Protein AF-A0A0D8BGW8-F1 (afdb_monomer)

Mean predicted aligned error: 10.73 Å

Organism: NCBI:txid1856

InterPro domains:
  IPR019646 Aminoglycoside-2''-adenylyltransferase [PF10706] (25-56)

pLDDT: mean 80.34, std 20.1, range [37.59, 96.94]

Structure (mmCIF, N/CA/C/O backbone):
data_AF-A0A0D8BGW8-F1
#
_entry.id   AF-A0A0D8BGW8-F1
#
loop_
_atom_site.group_PDB
_atom_site.id
_atom_site.type_symbol
_atom_site.label_atom_id
_atom_site.label_alt_id
_atom_site.label_comp_id
_atom_site.label_asym_id
_atom_site.label_entity_id
_atom_site.label_seq_id
_atom_site.pdbx_PDB_ins_code
_atom_site.Cartn_x
_atom_site.Cartn_y
_atom_site.Cartn_z
_atom_site.occupancy
_atom_site.B_iso_or_equiv
_atom_site.auth_seq_id
_atom_site.auth_comp_id
_atom_site.auth_asym_id
_atom_site.auth_atom_id
_atom_site.pdbx_PDB_model_num
ATOM 1 N N . MET A 1 1 ? 9.213 -8.920 -11.785 1.00 67.94 1 MET A N 1
ATOM 2 C CA . MET A 1 1 ? 9.538 -10.304 -12.211 1.00 67.94 1 MET A CA 1
ATOM 3 C C . MET A 1 1 ? 8.254 -11.117 -12.206 1.00 67.94 1 MET A C 1
ATOM 5 O O . MET A 1 1 ? 7.517 -11.010 -11.238 1.00 67.94 1 MET A O 1
ATOM 9 N N . ARG A 1 2 ? 7.965 -11.874 -13.271 1.00 76.81 2 ARG A N 1
ATOM 10 C CA . ARG A 1 2 ? 6.836 -12.820 -13.289 1.00 76.81 2 ARG A CA 1
ATOM 11 C C . ARG A 1 2 ? 7.294 -14.151 -12.693 1.00 76.81 2 ARG A C 1
ATOM 13 O O . ARG A 1 2 ? 8.391 -14.598 -13.026 1.00 76.81 2 ARG A O 1
ATOM 20 N N . THR A 1 3 ? 6.472 -14.761 -11.846 1.00 81.12 3 THR A N 1
ATOM 21 C CA . THR A 1 3 ? 6.841 -15.976 -11.100 1.00 81.12 3 THR A CA 1
ATOM 22 C C . THR A 1 3 ? 5.734 -17.014 -11.236 1.00 81.12 3 THR A C 1
ATOM 24 O O . THR A 1 3 ? 4.565 -16.679 -11.104 1.00 81.12 3 THR A O 1
ATOM 27 N N . GLU A 1 4 ? 6.072 -18.271 -11.508 1.00 88.75 4 GLU A N 1
ATOM 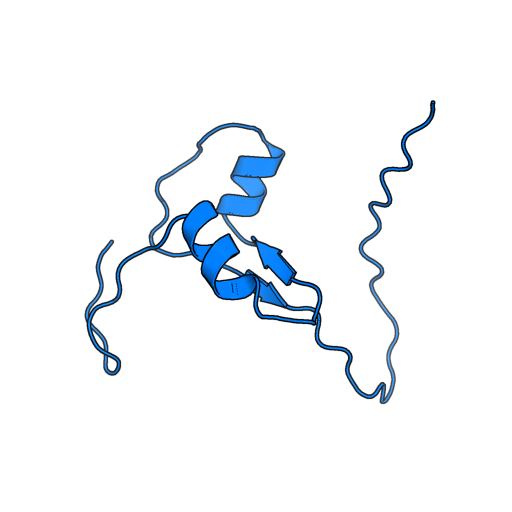28 C CA . GLU A 1 4 ? 5.092 -19.366 -11.519 1.00 88.75 4 GLU A CA 1
ATOM 29 C C . GLU A 1 4 ? 4.955 -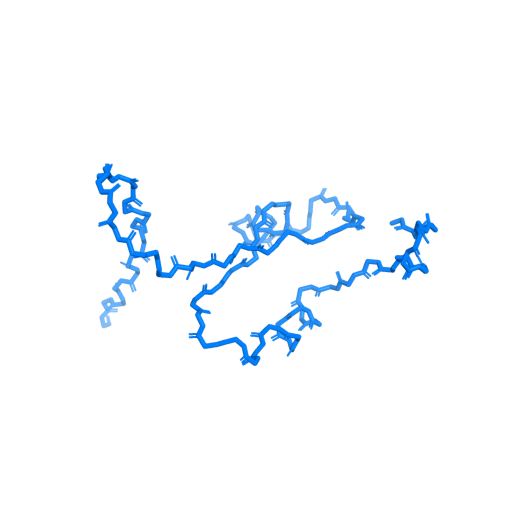19.946 -10.101 1.00 88.75 4 GLU A C 1
ATOM 31 O O . GLU A 1 4 ? 5.951 -20.089 -9.387 1.00 88.75 4 GLU A O 1
ATOM 36 N N . GLY A 1 5 ? 3.733 -20.277 -9.679 1.00 84.06 5 GLY A N 1
ATOM 37 C CA . GLY A 1 5 ? 3.467 -20.837 -8.355 1.00 84.06 5 GLY A CA 1
ATOM 38 C C . GLY A 1 5 ? 2.249 -21.767 -8.328 1.00 84.06 5 GLY A C 1
ATOM 39 O O . GLY A 1 5 ? 1.526 -21.880 -9.317 1.00 84.06 5 GLY A O 1
ATOM 40 N N . PRO A 1 6 ? 1.979 -22.428 -7.187 1.00 90.19 6 PRO A N 1
ATOM 41 C CA . PRO A 1 6 ? 0.854 -23.361 -7.041 1.00 90.19 6 PRO A CA 1
ATOM 42 C C . PRO A 1 6 ? -0.528 -22.716 -7.247 1.00 90.19 6 PRO A C 1
ATOM 44 O O . PRO A 1 6 ? -1.515 -23.424 -7.412 1.00 90.19 6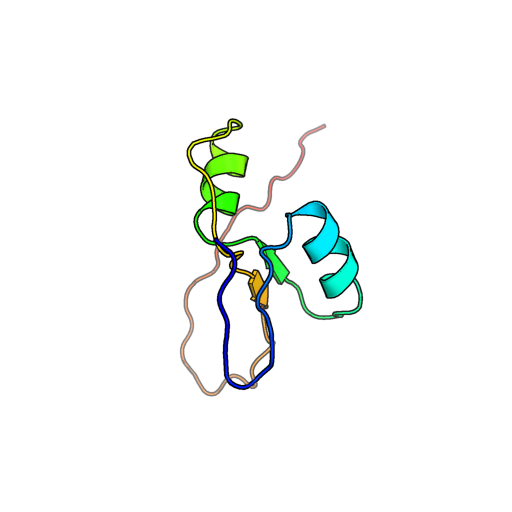 PRO A O 1
ATOM 47 N N . TRP A 1 7 ? -0.597 -21.384 -7.272 1.00 85.50 7 TRP A N 1
ATOM 48 C CA . TRP A 1 7 ? -1.813 -20.598 -7.496 1.00 85.50 7 TRP A CA 1
ATOM 49 C C . TRP A 1 7 ? -1.879 -19.979 -8.899 1.00 85.50 7 TRP A C 1
ATOM 51 O O . TRP A 1 7 ? -2.679 -19.081 -9.145 1.00 85.50 7 TRP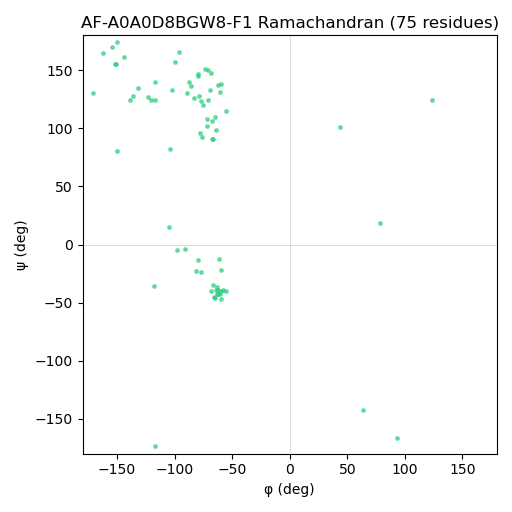 A O 1
ATOM 61 N N . GLY A 1 8 ? -1.040 -20.461 -9.819 1.00 89.31 8 GLY A N 1
ATOM 62 C CA . GLY A 1 8 ? -0.900 -19.931 -11.169 1.00 89.31 8 GLY A CA 1
ATOM 63 C C . GLY A 1 8 ? 0.216 -18.895 -11.286 1.00 89.31 8 GLY A C 1
ATOM 64 O O . GLY A 1 8 ? 1.076 -18.754 -10.410 1.00 89.31 8 GLY A O 1
ATOM 65 N N . ARG A 1 9 ? 0.208 -18.187 -12.414 1.00 88.62 9 ARG A N 1
ATOM 66 C CA . ARG A 1 9 ? 1.191 -17.157 -12.732 1.00 88.62 9 ARG A CA 1
ATOM 67 C C . ARG A 1 9 ? 0.989 -15.927 -11.850 1.00 88.62 9 ARG A C 1
ATOM 69 O O . ARG A 1 9 ? -0.070 -15.308 -11.879 1.00 88.62 9 ARG A O 1
ATOM 76 N N . TRP A 1 10 ? 2.047 -15.528 -11.152 1.00 85.75 10 TRP A N 1
ATOM 77 C CA . TRP A 1 10 ? 2.159 -14.219 -10.526 1.00 85.75 10 TRP A CA 1
ATOM 78 C C . TRP A 1 10 ? 2.626 -13.174 -11.540 1.00 85.75 10 TRP A C 1
ATOM 80 O O . TRP A 1 10 ? 3.686 -13.312 -12.167 1.00 85.75 10 TRP A O 1
ATOM 90 N N . GLU A 1 11 ? 1.852 -12.101 -11.648 1.00 86.56 11 GLU A N 1
ATOM 91 C CA . GLU A 1 11 ? 2.191 -10.899 -12.393 1.00 86.56 11 GLU A CA 1
ATOM 92 C C . GLU A 1 11 ? 2.181 -9.700 -11.433 1.00 86.56 11 GLU A C 1
ATOM 94 O O . GLU A 1 11 ? 1.179 -9.498 -10.745 1.00 86.56 11 GLU A O 1
ATOM 99 N N . PRO A 1 12 ? 3.285 -8.933 -11.331 1.00 84.88 12 PRO A N 1
ATOM 100 C CA . PRO A 1 12 ? 3.319 -7.752 -10.479 1.00 84.88 12 PRO A CA 1
ATOM 101 C C . PRO A 1 12 ? 2.267 -6.739 -10.930 1.00 84.88 12 PRO A C 1
ATOM 103 O O . PRO A 1 12 ? 2.207 -6.403 -12.110 1.00 84.88 12 PRO A O 1
ATOM 106 N N . THR A 1 13 ? 1.483 -6.250 -9.979 1.00 86.94 13 THR A N 1
ATOM 107 C CA . THR A 1 13 ? 0.485 -5.193 -10.179 1.00 86.94 13 THR A CA 1
ATOM 108 C C . THR A 1 13 ? 1.051 -3.848 -9.718 1.00 86.94 13 THR A C 1
ATOM 110 O O . THR A 1 13 ? 1.993 -3.806 -8.916 1.00 86.94 13 THR A O 1
ATOM 113 N N . ASP A 1 14 ? 0.510 -2.748 -10.233 1.00 88.31 14 ASP A N 1
ATOM 114 C CA . ASP A 1 14 ? 0.947 -1.399 -9.879 1.00 88.31 14 ASP A CA 1
ATOM 115 C C . ASP A 1 14 ? 0.068 -0.752 -8.776 1.00 88.31 14 ASP A C 1
ATOM 117 O O . ASP A 1 14 ? -1.008 -1.253 -8.435 1.00 88.31 14 ASP A O 1
ATOM 121 N N . PRO A 1 15 ? 0.519 0.351 -8.140 1.00 92.88 15 PRO A N 1
ATOM 122 C CA . PRO A 1 15 ? -0.244 1.000 -7.069 1.00 92.88 15 PRO A CA 1
ATOM 123 C C . PRO A 1 15 ? -1.691 1.410 -7.437 1.00 92.88 15 PRO A C 1
ATOM 125 O O . PRO A 1 15 ? -2.585 1.239 -6.597 1.00 92.88 15 PRO A O 1
ATOM 128 N N . PRO A 1 16 ? -1.972 1.941 -8.647 1.00 94.31 16 PRO A N 1
ATOM 129 C CA . PRO A 1 16 ? -3.344 2.195 -9.090 1.00 94.31 16 PRO A CA 1
ATOM 130 C C . PRO A 1 16 ? -4.230 0.945 -9.135 1.00 94.31 16 PRO A C 1
ATOM 132 O O . PRO A 1 16 ? -5.345 0.976 -8.608 1.00 94.31 16 PRO A O 1
ATOM 135 N N . GLU A 1 17 ? -3.751 -0.157 -9.710 1.00 94.69 17 GLU A N 1
ATOM 136 C CA . GLU A 1 17 ? -4.512 -1.408 -9.791 1.00 94.69 17 GLU A CA 1
ATOM 137 C C . GLU A 1 17 ? -4.820 -1.983 -8.403 1.00 94.69 17 GLU A C 1
ATOM 139 O O . GLU A 1 17 ? -5.964 -2.357 -8.125 1.00 94.69 17 GLU A O 1
ATOM 144 N N . VAL A 1 18 ? -3.850 -1.960 -7.482 1.00 94.56 18 VAL A N 1
ATOM 145 C CA . VAL A 1 18 ? -4.083 -2.356 -6.081 1.00 94.56 18 VAL A CA 1
ATOM 146 C C . VAL A 1 18 ? -5.168 -1.511 -5.434 1.00 94.56 18 VAL A C 1
ATOM 148 O O . VAL A 1 18 ? -5.996 -2.038 -4.692 1.00 94.56 18 VAL A O 1
ATOM 151 N N . THR A 1 19 ? -5.206 -0.214 -5.730 1.00 94.81 19 THR A N 1
ATOM 152 C CA . THR A 1 19 ? -6.234 0.673 -5.177 1.00 94.81 19 THR A CA 1
ATOM 153 C C . THR A 1 19 ? -7.631 0.256 -5.620 1.00 94.81 19 THR A C 1
ATOM 155 O O . THR A 1 19 ? -8.549 0.260 -4.802 1.00 94.81 19 THR A O 1
ATOM 158 N N . VAL A 1 20 ? -7.795 -0.170 -6.874 1.00 96.25 20 VAL A N 1
ATOM 159 C CA . VAL A 1 20 ? -9.070 -0.708 -7.375 1.00 96.25 20 VAL A CA 1
ATOM 160 C C . VAL A 1 20 ? -9.428 -2.018 -6.672 1.00 96.25 20 VAL A C 1
ATOM 162 O O . VAL A 1 20 ? -10.565 -2.185 -6.232 1.00 96.25 20 VAL A O 1
ATOM 165 N N . LEU A 1 21 ? -8.464 -2.928 -6.515 1.00 94.25 21 LEU A N 1
ATOM 166 C CA . LEU A 1 21 ? -8.686 -4.228 -5.872 1.00 94.25 21 LEU A CA 1
ATOM 167 C C . LEU A 1 21 ? -9.081 -4.098 -4.395 1.00 94.25 21 LEU A C 1
ATOM 169 O O . LEU A 1 21 ? -9.954 -4.824 -3.923 1.00 94.25 21 LEU A O 1
ATOM 173 N N . PHE A 1 22 ? -8.466 -3.166 -3.667 1.00 94.50 22 PHE A N 1
ATOM 174 C CA . PHE A 1 22 ? -8.700 -2.971 -2.234 1.00 94.50 22 PHE A CA 1
ATOM 175 C C . PHE A 1 22 ? -9.816 -1.957 -1.930 1.00 94.50 22 PHE A C 1
ATOM 177 O O . PHE A 1 22 ? -10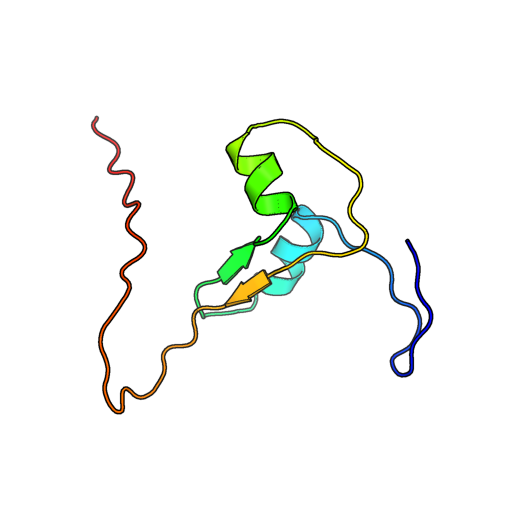.212 -1.823 -0.772 1.00 94.50 22 PHE A O 1
ATOM 184 N N . ALA A 1 23 ? -10.397 -1.301 -2.942 1.00 94.81 23 ALA A N 1
ATOM 185 C CA . ALA A 1 23 ? -11.528 -0.381 -2.775 1.00 94.81 23 ALA A CA 1
ATOM 186 C C . ALA A 1 23 ? -12.772 -1.041 -2.150 1.00 94.81 23 ALA A C 1
ATOM 188 O O . ALA A 1 23 ? -13.615 -0.354 -1.578 1.00 94.81 23 ALA A O 1
ATOM 189 N N . VAL A 1 24 ? -12.892 -2.369 -2.246 1.00 95.62 24 VAL A N 1
ATOM 190 C CA . VAL A 1 24 ? -14.005 -3.137 -1.662 1.00 95.62 24 VAL A CA 1
ATOM 191 C C . VAL A 1 24 ? -13.850 -3.391 -0.159 1.00 95.62 24 VAL A C 1
ATOM 193 O O . VAL A 1 24 ? -14.801 -3.832 0.487 1.00 95.62 24 VAL A O 1
ATOM 196 N N . LEU A 1 25 ? -12.665 -3.153 0.414 1.00 93.06 25 LEU A N 1
ATOM 197 C CA . LEU A 1 25 ? -12.432 -3.371 1.837 1.00 93.06 25 LEU A CA 1
ATOM 198 C C . LEU A 1 25 ? -12.992 -2.217 2.665 1.00 93.06 25 LEU A C 1
ATOM 200 O O . LEU A 1 25 ? -12.654 -1.055 2.459 1.00 93.06 25 LEU A O 1
ATOM 204 N N . ALA A 1 26 ? -13.801 -2.563 3.665 1.00 92.00 26 ALA A N 1
ATOM 205 C CA . ALA A 1 26 ? -14.301 -1.604 4.647 1.00 92.00 26 ALA A CA 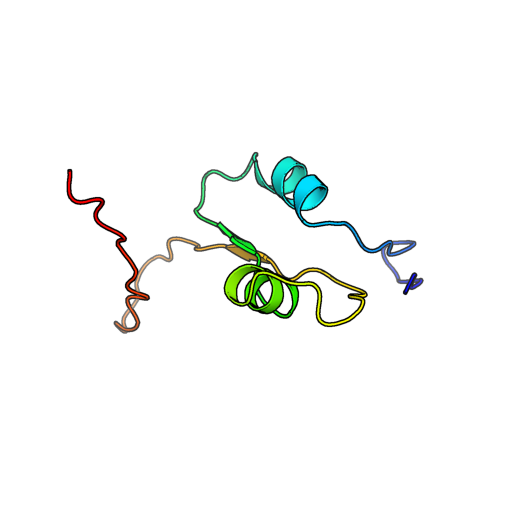1
ATOM 206 C C . ALA A 1 26 ? -13.246 -1.219 5.701 1.00 92.00 26 ALA A C 1
ATOM 208 O O . ALA A 1 26 ? -13.350 -0.163 6.326 1.00 92.00 26 ALA A O 1
ATOM 209 N N . GLU A 1 27 ? -12.249 -2.079 5.928 1.00 93.00 27 GLU A N 1
ATOM 210 C CA . GLU A 1 27 ? -11.185 -1.830 6.900 1.00 93.00 27 GLU A CA 1
ATOM 211 C C . GLU A 1 27 ? -10.116 -0.892 6.322 1.00 93.00 27 GLU A C 1
ATOM 213 O O . GLU A 1 27 ? -9.799 -0.991 5.132 1.00 93.00 27 GLU A O 1
ATOM 218 N N . PRO A 1 28 ? -9.507 -0.014 7.142 1.00 94.81 28 PRO A N 1
ATOM 219 C CA . PRO A 1 28 ? -8.422 0.838 6.677 1.00 94.81 28 PRO A CA 1
ATOM 220 C C . PRO A 1 28 ? -7.249 0.008 6.156 1.00 94.81 28 PRO A C 1
ATOM 222 O O . PRO A 1 28 ? -6.844 -0.972 6.781 1.00 94.81 28 PRO A O 1
ATOM 225 N N . TRP A 1 29 ? -6.659 0.434 5.047 1.00 96.06 29 TRP A N 1
ATOM 226 C CA . TRP A 1 29 ? -5.502 -0.215 4.442 1.00 96.06 29 TRP A CA 1
ATOM 227 C C . TRP A 1 29 ? -4.560 0.822 3.823 1.00 96.06 29 TRP A C 1
ATOM 229 O O . TRP A 1 29 ? -4.947 1.972 3.606 1.00 96.06 29 TRP A O 1
ATOM 239 N N . TRP A 1 30 ? -3.309 0.440 3.577 1.00 96.44 30 TRP A N 1
ATOM 2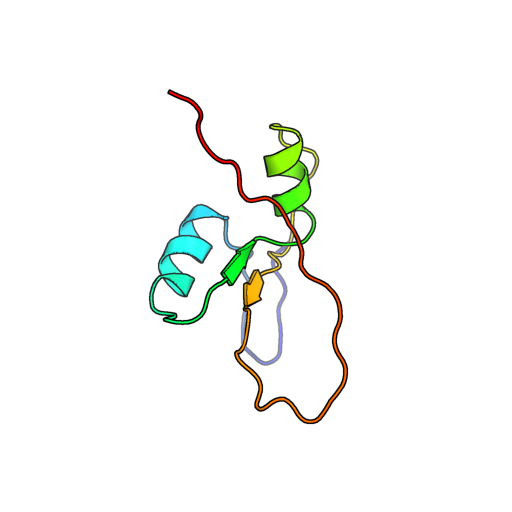40 C CA . TRP A 1 30 ? -2.315 1.285 2.913 1.00 96.44 30 TRP A CA 1
ATOM 241 C C . TRP A 1 30 ? -1.273 0.454 2.164 1.00 96.44 30 TRP A C 1
ATOM 243 O O . TRP A 1 30 ? -0.990 -0.690 2.525 1.00 96.44 30 TRP A O 1
ATOM 253 N N . ILE A 1 31 ? -0.666 1.064 1.142 1.00 95.56 31 ILE A N 1
ATOM 254 C CA . ILE A 1 31 ? 0.524 0.517 0.483 1.00 95.56 31 ILE A CA 1
ATOM 255 C C . ILE A 1 31 ? 1.701 0.597 1.456 1.00 95.56 31 ILE A C 1
ATOM 257 O O . ILE A 1 31 ? 1.935 1.629 2.089 1.00 95.56 31 ILE A O 1
ATOM 261 N N . ALA A 1 32 ? 2.436 -0.500 1.571 1.00 95.75 32 ALA A N 1
ATOM 262 C CA . ALA A 1 32 ? 3.598 -0.658 2.427 1.00 95.75 32 ALA A CA 1
ATOM 263 C C . ALA A 1 32 ? 4.865 -0.933 1.591 1.00 95.75 32 ALA A C 1
ATOM 265 O O . ALA A 1 32 ? 4.876 -0.829 0.362 1.00 95.75 32 ALA A O 1
ATOM 266 N N . GLY A 1 33 ? 5.967 -1.228 2.280 1.00 94.50 33 GLY A N 1
ATOM 267 C CA . GLY A 1 33 ? 7.201 -1.681 1.647 1.00 94.50 33 GLY A CA 1
ATOM 268 C C . GLY A 1 33 ? 7.843 -0.655 0.710 1.00 94.50 33 GLY A C 1
ATOM 269 O O . GLY A 1 33 ? 7.880 0.549 0.980 1.00 94.50 33 GLY A O 1
ATOM 270 N N . GLY A 1 34 ? 8.400 -1.151 -0.395 1.00 94.50 34 GLY A N 1
ATOM 271 C CA . GLY A 1 34 ? 9.210 -0.353 -1.318 1.00 94.50 34 GLY A CA 1
ATOM 272 C C . GLY A 1 34 ? 8.444 0.784 -1.999 1.00 94.50 34 GLY A C 1
ATOM 273 O O . GLY A 1 34 ? 9.003 1.869 -2.181 1.00 94.50 34 GLY A O 1
ATOM 274 N N . TYR A 1 35 ? 7.173 0.565 -2.340 1.00 95.19 35 TYR A N 1
ATOM 275 C CA . TYR A 1 35 ? 6.327 1.597 -2.941 1.00 95.19 35 TYR A CA 1
ATOM 276 C C . TYR A 1 35 ? 6.007 2.724 -1.956 1.00 95.19 35 TYR A C 1
ATOM 278 O O . TYR A 1 35 ? 6.096 3.889 -2.336 1.00 95.19 35 TYR A O 1
ATOM 286 N N . ALA A 1 36 ? 5.749 2.415 -0.681 1.00 95.81 36 ALA A N 1
ATOM 287 C CA . ALA A 1 36 ? 5.526 3.442 0.340 1.00 95.81 36 ALA A CA 1
ATOM 288 C C . ALA A 1 36 ? 6.736 4.380 0.496 1.00 95.81 36 ALA A C 1
ATOM 290 O O . ALA A 1 36 ? 6.581 5.597 0.609 1.00 95.81 36 ALA A O 1
ATOM 291 N N . ILE A 1 37 ? 7.953 3.825 0.436 1.00 96.12 37 ILE A N 1
ATOM 292 C CA . ILE A 1 37 ? 9.194 4.612 0.478 1.00 96.12 37 ILE A CA 1
ATOM 293 C C . ILE A 1 37 ? 9.305 5.511 -0.758 1.00 96.12 37 ILE A C 1
ATOM 295 O O . ILE A 1 37 ? 9.602 6.696 -0.627 1.00 96.12 37 ILE A O 1
ATOM 299 N N . GLN A 1 38 ? 9.049 4.980 -1.956 1.00 95.44 38 GLN A N 1
ATOM 300 C CA . GLN A 1 38 ? 9.088 5.779 -3.187 1.00 95.44 38 GLN A CA 1
ATOM 301 C C . GLN A 1 38 ? 8.082 6.931 -3.160 1.00 95.44 38 GLN A C 1
ATOM 303 O O . GLN A 1 38 ? 8.439 8.053 -3.521 1.00 95.44 38 GLN A O 1
ATOM 308 N N . SER A 1 39 ? 6.864 6.682 -2.674 1.00 93.06 39 SER A N 1
ATOM 309 C CA . SER A 1 39 ? 5.846 7.718 -2.488 1.00 93.06 39 SER A CA 1
ATOM 310 C C . SER A 1 39 ? 6.290 8.789 -1.491 1.00 93.06 39 SER A C 1
ATOM 312 O O . SER A 1 39 ? 6.121 9.972 -1.766 1.00 93.06 39 SER A O 1
ATOM 314 N N . ALA A 1 40 ? 6.906 8.399 -0.371 1.00 95.25 40 ALA A N 1
ATOM 315 C CA . ALA A 1 40 ? 7.403 9.343 0.630 1.00 95.25 40 ALA A CA 1
ATOM 316 C C . ALA A 1 40 ? 8.570 10.206 0.117 1.00 95.25 40 ALA A C 1
ATOM 318 O O . ALA A 1 40 ? 8.683 11.373 0.484 1.00 95.25 40 ALA A O 1
ATOM 319 N N . VAL A 1 41 ? 9.434 9.647 -0.736 1.00 96.94 41 VAL A N 1
ATOM 320 C CA . VAL A 1 41 ? 10.562 10.374 -1.346 1.00 96.94 41 VAL A CA 1
ATOM 321 C C . VAL A 1 41 ? 10.121 11.198 -2.566 1.00 96.94 41 VAL A C 1
ATOM 323 O O . VAL A 1 41 ? 10.796 12.158 -2.933 1.00 96.94 41 VAL A O 1
ATOM 326 N N . GLY A 1 42 ? 9.001 10.846 -3.204 1.00 96.06 42 GLY A N 1
ATOM 327 C CA . GLY A 1 42 ? 8.461 11.541 -4.377 1.00 96.06 42 GLY A CA 1
ATOM 328 C C . GLY A 1 42 ? 9.158 11.198 -5.698 1.00 96.06 42 GLY A C 1
ATOM 329 O O . GLY A 1 42 ? 9.055 11.958 -6.658 1.00 96.06 42 GLY A O 1
ATOM 330 N N . ARG A 1 43 ? 9.890 10.077 -5.768 1.00 94.00 43 ARG A N 1
ATOM 331 C CA . ARG A 1 43 ? 10.525 9.599 -7.010 1.00 94.00 43 ARG A CA 1
ATOM 332 C C . ARG A 1 43 ? 10.665 8.081 -7.041 1.00 94.00 43 ARG A C 1
ATOM 334 O O . ARG A 1 43 ? 10.781 7.438 -5.998 1.00 94.00 43 ARG A O 1
ATOM 341 N N . GLY A 1 44 ? 10.738 7.521 -8.247 1.00 92.44 44 GLY A N 1
ATOM 342 C CA . GLY A 1 44 ? 11.105 6.119 -8.447 1.00 92.44 44 GLY A CA 1
ATOM 343 C C . GLY A 1 44 ? 12.524 5.839 -7.941 1.00 92.44 44 GLY A C 1
ATOM 344 O O . GLY A 1 44 ? 13.431 6.645 -8.145 1.00 92.44 44 GLY A O 1
ATOM 345 N N . LEU A 1 45 ? 12.709 4.707 -7.258 1.00 92.19 45 LEU A N 1
ATOM 346 C CA . LEU A 1 45 ? 14.000 4.304 -6.677 1.00 92.19 45 LEU A CA 1
ATOM 347 C C . LEU A 1 45 ? 14.539 2.993 -7.263 1.00 92.19 45 LEU A C 1
ATOM 349 O O . LEU A 1 45 ? 15.746 2.837 -7.396 1.00 92.19 45 LEU A O 1
ATOM 353 N N . ARG A 1 46 ? 13.653 2.04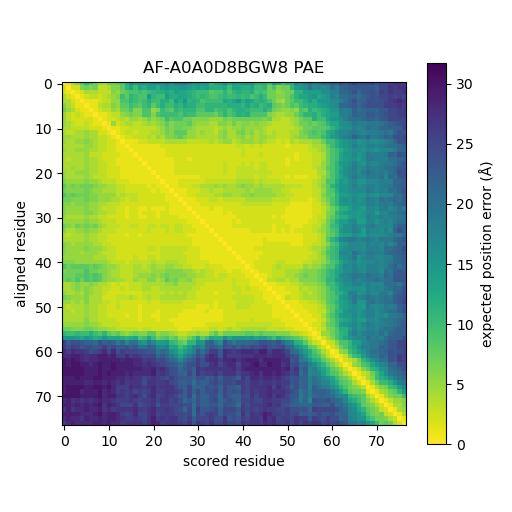5 -7.577 1.00 92.38 46 ARG A N 1
ATOM 354 C CA . ARG A 1 46 ? 13.956 0.732 -8.160 1.00 92.38 46 ARG A CA 1
ATOM 355 C C . ARG A 1 46 ? 12.694 0.125 -8.765 1.00 92.38 46 ARG A C 1
ATOM 357 O O . ARG A 1 46 ? 11.591 0.548 -8.414 1.00 92.38 46 ARG A O 1
ATOM 364 N N . GLU A 1 47 ? 12.863 -0.896 -9.593 1.00 91.00 47 GLU A N 1
ATOM 365 C CA . GLU A 1 47 ? 11.767 -1.778 -9.999 1.00 91.00 47 GLU A CA 1
ATOM 366 C C . GLU A 1 47 ? 11.286 -2.636 -8.816 1.00 91.00 47 GLU A C 1
ATOM 368 O O . GLU A 1 47 ? 12.082 -3.020 -7.947 1.00 91.00 47 GLU A O 1
ATOM 373 N N . HIS A 1 48 ? 9.989 -2.953 -8.786 1.00 90.69 48 HIS A N 1
ATOM 374 C CA . HIS A 1 48 ? 9.379 -3.834 -7.784 1.00 90.69 48 HIS A CA 1
ATOM 375 C C . HIS A 1 48 ? 8.797 -5.083 -8.448 1.00 90.69 48 HIS A C 1
ATOM 377 O O . HIS A 1 48 ? 8.255 -5.025 -9.550 1.00 90.69 48 HIS A O 1
ATOM 383 N N . GLY A 1 49 ? 8.967 -6.237 -7.799 1.00 90.94 49 GLY A N 1
ATOM 384 C CA . GLY A 1 49 ? 8.406 -7.517 -8.253 1.00 90.94 49 GLY A CA 1
ATOM 385 C C . GLY A 1 49 ? 7.099 -7.887 -7.553 1.00 90.94 49 GLY A C 1
ATOM 386 O O . GLY A 1 49 ? 6.480 -8.894 -7.891 1.00 90.94 49 GLY A O 1
ATOM 387 N N . ASP A 1 50 ? 6.711 -7.078 -6.581 1.00 90.00 50 ASP A N 1
ATOM 388 C CA . ASP A 1 50 ? 5.636 -7.280 -5.633 1.00 90.00 50 ASP A CA 1
ATOM 389 C C . ASP A 1 50 ? 5.131 -5.924 -5.131 1.00 90.00 50 ASP A C 1
ATOM 391 O O . ASP A 1 50 ? 5.717 -4.867 -5.386 1.00 90.00 50 ASP A O 1
ATOM 395 N N . ILE A 1 51 ? 4.010 -5.971 -4.422 1.00 92.50 51 ILE A N 1
ATOM 396 C CA . ILE A 1 51 ? 3.432 -4.833 -3.729 1.00 92.50 51 ILE A CA 1
ATOM 397 C C . ILE A 1 51 ? 2.937 -5.304 -2.369 1.00 92.50 51 ILE A C 1
ATOM 399 O O . ILE A 1 51 ? 2.156 -6.249 -2.260 1.00 92.50 51 ILE A O 1
ATOM 403 N N . ASP A 1 52 ? 3.415 -4.642 -1.324 1.00 93.56 52 ASP A N 1
ATOM 404 C CA . ASP A 1 52 ? 2.994 -4.920 0.038 1.00 93.56 52 ASP A CA 1
ATOM 405 C C . ASP A 1 52 ? 1.772 -4.066 0.370 1.00 93.56 52 ASP A C 1
ATOM 407 O O . ASP A 1 52 ? 1.788 -2.845 0.195 1.00 93.56 52 ASP A O 1
ATOM 411 N N . VAL A 1 53 ? 0.722 -4.689 0.903 1.00 95.50 53 VAL A N 1
ATOM 412 C CA . VAL A 1 53 ? -0.465 -3.989 1.405 1.00 95.50 53 VAL A CA 1
ATOM 413 C C . VAL A 1 53 ? -0.679 -4.360 2.863 1.00 95.50 53 VAL A C 1
ATOM 415 O O . VAL A 1 53 ? -0.747 -5.537 3.214 1.00 95.50 53 VAL A O 1
ATOM 418 N N . ALA A 1 54 ? -0.798 -3.353 3.721 1.00 95.25 54 ALA A N 1
ATOM 419 C CA . ALA A 1 54 ? -1.143 -3.538 5.122 1.00 95.25 54 ALA A CA 1
ATOM 420 C C . ALA A 1 54 ? -2.617 -3.189 5.336 1.00 95.25 54 ALA A C 1
ATOM 422 O O . ALA A 1 54 ? -3.083 -2.146 4.885 1.00 95.25 54 ALA A O 1
ATOM 423 N N . VAL A 1 55 ? -3.340 -4.057 6.044 1.00 94.25 55 VAL A N 1
ATOM 424 C CA . VAL A 1 55 ? -4.751 -3.865 6.401 1.00 94.25 55 VAL A CA 1
ATOM 425 C C . VAL A 1 55 ? -4.860 -3.791 7.919 1.00 94.25 55 VAL A C 1
ATOM 427 O O . VAL A 1 55 ? -4.438 -4.705 8.633 1.00 94.25 55 VAL A O 1
ATOM 430 N N . LEU A 1 56 ? -5.439 -2.708 8.430 1.00 91.94 56 LEU A N 1
ATOM 431 C CA . LEU A 1 56 ? -5.727 -2.549 9.846 1.00 91.94 56 LEU A CA 1
ATOM 432 C C . LEU A 1 56 ? -6.979 -3.343 10.196 1.00 91.94 56 LEU A C 1
ATOM 434 O O . LEU A 1 56 ? -8.100 -2.861 10.086 1.00 91.94 56 LEU A O 1
ATOM 438 N N . ARG A 1 57 ? -6.785 -4.559 10.692 1.00 83.00 57 ARG A N 1
ATOM 439 C CA . ARG A 1 57 ? -7.879 -5.326 11.278 1.00 83.00 57 ARG A CA 1
ATOM 440 C C . ARG A 1 57 ? -8.180 -4.802 12.680 1.00 83.00 57 ARG A C 1
ATOM 442 O O . ARG A 1 57 ? -7.316 -4.848 13.559 1.00 83.00 57 ARG A O 1
ATOM 449 N N . ARG A 1 58 ? -9.424 -4.391 12.937 1.00 76.81 58 ARG A N 1
ATOM 450 C CA . ARG A 1 58 ? -9.923 -4.234 14.312 1.00 76.81 58 ARG A CA 1
ATOM 451 C C . ARG A 1 58 ? -9.947 -5.602 14.996 1.00 76.81 58 ARG A C 1
ATOM 453 O O . ARG A 1 58 ? -10.837 -6.415 14.770 1.00 76.81 58 ARG A O 1
ATOM 460 N N . GLY A 1 59 ? -8.925 -5.887 15.795 1.00 64.62 59 GLY A N 1
ATOM 461 C CA . GLY A 1 59 ? -8.906 -7.066 16.653 1.00 64.62 59 GLY A CA 1
ATOM 462 C C . GLY A 1 59 ? -9.847 -6.905 17.848 1.00 64.62 59 GLY A C 1
ATOM 463 O O . GLY A 1 59 ? -10.040 -5.799 18.354 1.00 64.62 59 GLY A O 1
ATOM 464 N N . THR A 1 60 ? -10.382 -8.016 18.354 1.00 56.41 60 THR A N 1
ATOM 465 C CA . THR A 1 60 ? -10.851 -8.096 19.741 1.00 56.41 60 THR A CA 1
ATOM 466 C C . THR A 1 60 ? -9.616 -7.937 20.625 1.00 56.41 60 THR A C 1
ATOM 468 O O . THR A 1 60 ? -8.732 -8.793 20.624 1.00 56.41 60 THR A O 1
ATOM 471 N N . VAL A 1 61 ? -9.487 -6.811 21.326 1.00 55.22 61 VAL A N 1
ATOM 472 C CA . VAL A 1 61 ? -8.353 -6.582 22.227 1.00 55.22 61 VAL A CA 1
ATOM 473 C C . VAL A 1 61 ? -8.453 -7.557 23.402 1.00 55.22 61 VAL A C 1
ATOM 475 O O . VAL A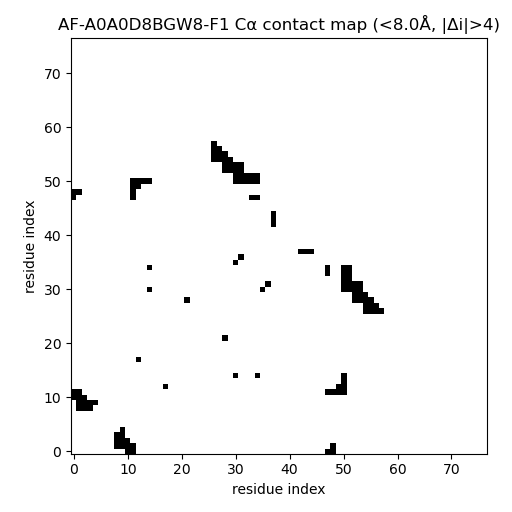 1 61 ? -9.247 -7.362 24.315 1.00 55.22 61 VAL A O 1
ATOM 478 N N . THR A 1 62 ? -7.594 -8.574 23.420 1.00 51.91 62 THR A N 1
ATOM 479 C CA . THR A 1 62 ? -7.077 -9.154 24.665 1.00 51.91 62 THR A CA 1
ATOM 480 C C . THR A 1 62 ? -5.640 -8.653 24.831 1.00 51.91 62 THR A C 1
ATOM 482 O O . THR A 1 62 ? -4.689 -9.285 24.399 1.00 51.91 62 THR A O 1
ATOM 485 N N . GLY A 1 63 ? -5.526 -7.433 25.369 1.00 47.72 63 GLY A N 1
ATOM 486 C CA . GLY A 1 63 ? -4.346 -6.819 25.997 1.00 47.72 63 GLY A CA 1
ATOM 487 C C . GLY A 1 63 ? -2.957 -6.954 25.346 1.00 47.72 63 GLY A C 1
ATOM 488 O O . GLY A 1 63 ? -2.225 -7.890 25.638 1.00 47.72 63 GLY A O 1
ATOM 489 N N . LYS A 1 64 ? -2.507 -5.898 24.659 1.00 45.81 64 LYS A N 1
ATOM 490 C CA . LYS A 1 64 ? -1.445 -4.966 25.111 1.00 45.81 64 LYS A CA 1
ATOM 491 C C . LYS A 1 64 ? -1.403 -3.774 24.147 1.00 45.81 64 LYS A C 1
ATOM 493 O O . LYS A 1 64 ? -1.423 -3.947 22.935 1.00 45.81 64 LYS A O 1
ATOM 498 N N . ALA A 1 65 ? -1.419 -2.568 24.707 1.00 50.94 65 ALA A N 1
ATOM 499 C CA . ALA A 1 65 ? -1.386 -1.308 23.972 1.00 50.94 65 ALA A CA 1
ATOM 500 C C . ALA A 1 65 ? -0.010 -1.039 23.326 1.00 50.94 65 ALA A C 1
ATOM 502 O O . ALA A 1 65 ? 1.017 -1.411 23.891 1.00 50.94 65 ALA A O 1
ATOM 503 N N . GLY A 1 66 ? -0.017 -0.327 22.192 1.00 47.25 66 GLY A N 1
ATOM 504 C CA . GLY A 1 66 ? 1.155 0.184 21.457 1.00 47.25 66 GLY A CA 1
ATOM 505 C C . GLY A 1 66 ? 1.141 -0.321 20.008 1.00 47.25 66 GLY A C 1
ATOM 506 O O . GLY A 1 66 ? 1.025 -1.515 19.793 1.00 47.25 66 GLY A O 1
ATOM 507 N N . VAL A 1 67 ? 1.183 0.482 18.944 1.00 49.25 67 VAL A N 1
ATOM 508 C CA . VAL A 1 67 ? 1.719 1.829 18.712 1.00 49.25 67 VAL A CA 1
ATOM 509 C C . VAL A 1 67 ? 0.697 2.629 17.895 1.00 49.25 67 VAL A C 1
ATOM 511 O O . VAL A 1 67 ? 0.263 2.191 16.833 1.00 49.25 67 VAL A O 1
ATOM 514 N N . THR A 1 68 ? 0.325 3.823 18.354 1.00 45.00 68 THR A N 1
ATOM 515 C CA . THR A 1 68 ? -0.342 4.822 17.510 1.00 45.00 68 THR A CA 1
ATOM 516 C C . THR A 1 68 ? 0.678 5.393 16.529 1.00 45.00 68 THR A C 1
ATOM 518 O O . THR A 1 68 ? 1.489 6.240 16.899 1.00 45.00 68 THR A O 1
ATOM 521 N N . GLY A 1 69 ? 0.636 4.926 15.280 1.00 41.94 69 GLY A N 1
ATOM 522 C CA . GLY A 1 69 ? 1.267 5.599 14.147 1.00 41.94 69 GLY A CA 1
ATOM 523 C C . GLY A 1 69 ? 0.549 6.920 13.893 1.00 41.94 69 GLY A C 1
ATOM 524 O O . GLY A 1 69 ? -0.464 6.969 13.201 1.00 41.94 69 GLY A O 1
ATOM 525 N N . GLY A 1 70 ? 1.025 7.984 14.531 1.00 47.69 70 GLY A N 1
ATOM 526 C CA . GLY A 1 70 ? 0.547 9.333 14.287 1.00 47.69 70 GLY A CA 1
ATOM 527 C C . GLY A 1 70 ? 1.088 9.865 12.965 1.00 47.69 70 GLY A C 1
ATOM 528 O O . GLY A 1 70 ? 2.290 10.038 12.814 1.00 47.69 70 GLY A O 1
ATOM 529 N N . SER A 1 71 ? 0.190 10.201 12.044 1.00 41.31 71 SER A N 1
ATOM 530 C CA . SER A 1 71 ? 0.319 11.420 11.247 1.00 41.31 71 SER A CA 1
ATOM 531 C C . SER A 1 71 ? -1.080 11.903 10.885 1.00 41.31 71 SER A C 1
ATOM 533 O O . SER A 1 71 ? -1.616 11.645 9.812 1.00 41.31 71 SER A O 1
ATOM 535 N N . ALA A 1 72 ? -1.716 12.577 11.843 1.00 42.16 72 ALA A N 1
ATOM 536 C CA . ALA A 1 72 ? -2.811 13.474 11.523 1.00 42.16 72 ALA A CA 1
ATOM 537 C C . ALA A 1 72 ? -2.181 14.743 10.941 1.00 42.16 72 ALA A C 1
ATOM 539 O O . ALA A 1 72 ? -1.813 15.653 11.685 1.00 42.16 72 ALA A O 1
ATOM 540 N N . VAL A 1 73 ? -2.044 14.807 9.614 1.00 40.41 73 VAL A N 1
ATOM 541 C CA . VAL A 1 73 ? -1.847 16.085 8.923 1.00 40.41 73 VAL A CA 1
ATOM 542 C C . VAL A 1 73 ? -3.152 16.860 9.077 1.00 40.41 73 VAL A C 1
ATOM 544 O O . VAL A 1 73 ? -4.099 16.717 8.308 1.00 40.41 73 VAL A O 1
ATOM 547 N N . ARG A 1 74 ? -3.231 17.647 10.149 1.00 38.84 74 ARG A N 1
ATOM 548 C CA . ARG A 1 74 ? -4.221 18.711 10.273 1.00 38.84 74 ARG A CA 1
ATOM 549 C C . ARG A 1 74 ? -3.795 19.808 9.301 1.00 38.84 74 ARG A C 1
ATOM 551 O O . ARG A 1 74 ? -2.807 20.494 9.545 1.00 38.84 74 ARG A O 1
ATOM 558 N N . SER A 1 75 ? -4.538 19.951 8.208 1.00 37.59 75 SER A N 1
ATOM 559 C CA . SER A 1 75 ? -4.546 21.172 7.403 1.00 37.59 75 SER A CA 1
ATOM 560 C C . SER A 1 75 ? -4.899 22.337 8.331 1.00 37.59 75 SER A C 1
ATOM 562 O O . SER A 1 75 ? -5.978 22.369 8.927 1.00 37.59 75 SER A O 1
ATOM 564 N N . GLN A 1 76 ? -3.948 23.249 8.523 1.00 38.47 76 GLN A N 1
ATOM 565 C CA . GLN A 1 76 ? -4.288 24.613 8.896 1.00 38.47 76 GLN A CA 1
ATOM 566 C C . GLN A 1 76 ? -4.716 25.349 7.623 1.00 38.47 76 GLN A C 1
ATOM 568 O O . GLN A 1 76 ? -4.276 24.999 6.527 1.00 38.47 76 GLN A O 1
ATOM 573 N N . ARG A 1 77 ? -5.665 26.262 7.828 1.00 46.41 77 ARG A N 1
ATOM 574 C CA . ARG A 1 77 ? -6.368 27.072 6.830 1.00 46.41 77 ARG A CA 1
ATOM 575 C C . ARG A 1 77 ? -5.444 27.822 5.882 1.00 46.41 77 ARG A C 1
ATOM 577 O O . ARG A 1 77 ? -4.342 28.200 6.329 1.00 46.41 77 ARG A O 1
#

Foldseek 3Di:
DWDQDPVGIDDADDPVVVCVVCVPDPFDKDWDDPVVVCVVVVHDDDDDRYTDMDTDDPDPDPDDDDDPPDDPPDDDD

Sequence (77 aa):
MRTEGPWGRWEPTDPPEVTVLFAVLAEPWWIAGGYAIQSAVGRGLREHGDIDVAVLRRGTVTGKAGVTGGSAVRSQR

Radius of gyration: 16.16 Å; Cα contacts (8 Å, |Δi|>4): 62; chains: 1; bounding box: 28×50×39 Å

Solvent-accessible surface area (backbone atoms only — not comparable to full-atom values): 5325 Å² total; per-residue (Å²): 90,75,46,83,51,102,87,46,77,45,68,58,68,53,76,71,58,49,50,63,70,52,64,79,53,89,55,57,66,45,70,31,67,73,61,39,51,26,62,74,72,70,47,92,83,73,92,68,53,62,77,46,74,46,68,58,73,88,67,85,84,81,81,78,90,84,79,86,84,80,78,83,80,72,82,74,135

Secondary structure (DSSP, 8-state):
--EEETTEEE-PPPHHHHHHHHTT-SS-EEEEHHHHHHHHHTS--S--S--EEEE-------S--------------